Protein AF-A0A918K1L4-F1 (afdb_monomer_lite)

Sequence (87 aa):
MFIDGLSDSEKHNLAQYLREQEHTPFMVIKHAHAAAQCERRGLDIHPIDLKYLKVLDLAIESLYGKQRVGPGLAYDEPRTRAGKNLA

Secondary structure (DSSP, 8-state):
---BT--HHHHHHHHHHHHHTT--HHHHHHHHHHHHHHHHTTPPPPHHHHHHHHHHHHHHHHHH--EE-TTSSBEE-----------

Structure (mmCIF, N/CA/C/O backbone):
data_AF-A0A918K1L4-F1
#
_entry.id   AF-A0A918K1L4-F1
#
loop_
_atom_site.group_PDB
_atom_site.id
_atom_site.type_symbol
_atom_site.label_atom_id
_atom_site.label_alt_id
_atom_site.label_comp_id
_atom_site.label_asym_id
_atom_site.label_entity_id
_atom_site.label_seq_id
_atom_site.pdbx_PDB_ins_code
_atom_site.Cartn_x
_atom_site.Cartn_y
_atom_site.Cartn_z
_atom_site.occupancy
_atom_site.B_iso_or_equiv
_atom_site.auth_seq_id
_atom_site.auth_comp_id
_atom_site.auth_asym_id
_atom_site.auth_atom_id
_atom_site.pdbx_PDB_model_num
ATOM 1 N N . MET A 1 1 ? 1.627 10.752 4.254 1.00 58.31 1 MET A N 1
ATOM 2 C CA . MET A 1 1 ? 1.719 9.418 3.616 1.00 58.31 1 MET A CA 1
ATOM 3 C C . MET A 1 1 ? 0.955 9.516 2.303 1.00 58.31 1 MET A C 1
ATOM 5 O O . MET A 1 1 ? -0.234 9.804 2.349 1.00 58.31 1 MET A O 1
ATOM 9 N N . PHE A 1 2 ? 1.644 9.422 1.162 1.00 73.00 2 PHE A N 1
ATOM 10 C CA . PHE A 1 2 ? 1.072 9.609 -0.184 1.00 73.00 2 PHE A CA 1
ATOM 11 C C . PHE A 1 2 ? 0.342 8.338 -0.643 1.00 73.00 2 PHE A C 1
ATOM 13 O O . PHE A 1 2 ? 0.774 7.663 -1.572 1.00 73.00 2 PHE A O 1
ATOM 20 N N . ILE A 1 3 ? -0.686 7.955 0.110 1.00 90.69 3 ILE A N 1
ATOM 21 C CA . ILE A 1 3 ? -1.594 6.862 -0.229 1.00 90.69 3 ILE A CA 1
ATOM 22 C C . ILE A 1 3 ? -2.960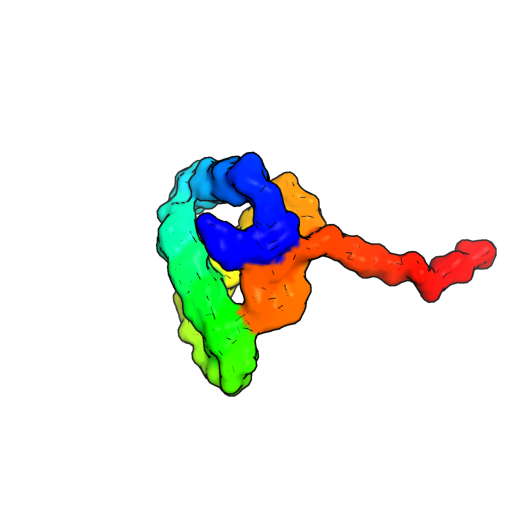 7.502 -0.438 1.00 90.69 3 ILE A C 1
ATOM 24 O O . ILE A 1 3 ? -3.486 8.138 0.482 1.00 90.69 3 ILE A O 1
ATOM 28 N N . ASP A 1 4 ? -3.494 7.365 -1.643 1.00 93.31 4 ASP A N 1
ATOM 29 C CA . ASP A 1 4 ? -4.793 7.914 -2.009 1.00 93.31 4 ASP A CA 1
ATOM 30 C C . ASP A 1 4 ? -5.904 6.929 -1.626 1.00 93.31 4 ASP A C 1
ATOM 32 O O . ASP A 1 4 ? -5.697 5.714 -1.601 1.00 93.31 4 ASP A O 1
ATOM 36 N N . GLY A 1 5 ? -7.081 7.460 -1.288 1.00 92.69 5 GLY A N 1
ATOM 37 C CA . GLY A 1 5 ? -8.232 6.660 -0.849 1.00 92.69 5 GLY A CA 1
ATOM 38 C C . GLY A 1 5 ? -8.213 6.222 0.622 1.00 92.69 5 GLY A C 1
ATOM 39 O O . GLY A 1 5 ? -9.131 5.539 1.079 1.00 92.69 5 GLY A O 1
ATOM 40 N N . LEU A 1 6 ? -7.213 6.666 1.392 1.00 95.19 6 LEU A N 1
ATOM 41 C CA . LEU A 1 6 ? -7.201 6.588 2.855 1.00 95.19 6 LEU A CA 1
ATOM 42 C C . LEU A 1 6 ? -7.288 7.988 3.479 1.00 95.19 6 LEU A C 1
ATOM 44 O O . LEU A 1 6 ? -6.548 8.906 3.103 1.00 95.19 6 LEU A O 1
ATOM 48 N N . SER A 1 7 ? -8.156 8.126 4.474 1.00 95.50 7 SER A N 1
ATOM 49 C CA . SER A 1 7 ? -8.216 9.266 5.391 1.00 95.50 7 SER A CA 1
ATOM 50 C C . SER A 1 7 ? -6.970 9.339 6.282 1.00 95.50 7 SER A C 1
ATOM 52 O O . SER A 1 7 ? -6.175 8.399 6.370 1.00 95.50 7 SER A O 1
ATOM 54 N N . ASP A 1 8 ? -6.774 10.467 6.963 1.00 94.75 8 ASP A N 1
ATOM 55 C CA . ASP A 1 8 ? -5.612 10.650 7.841 1.00 94.75 8 ASP A CA 1
ATOM 56 C C . ASP A 1 8 ? -5.636 9.716 9.059 1.00 94.75 8 ASP A C 1
ATOM 58 O O . ASP A 1 8 ? -4.582 9.231 9.477 1.00 94.75 8 ASP A O 1
ATOM 62 N N . SER A 1 9 ? -6.821 9.397 9.589 1.00 95.50 9 SER A N 1
ATOM 63 C CA . SER A 1 9 ? -6.973 8.416 10.669 1.00 95.50 9 SER A CA 1
ATOM 64 C C . SER A 1 9 ? -6.654 6.996 10.196 1.00 95.50 9 SER A C 1
ATOM 66 O O . SER A 1 9 ? -5.933 6.275 10.882 1.00 95.50 9 SER A O 1
ATOM 68 N N . GLU A 1 10 ? -7.095 6.606 8.997 1.00 96.44 10 GLU A N 1
ATOM 69 C CA . GLU A 1 10 ? -6.726 5.317 8.395 1.00 96.44 10 GLU A CA 1
ATOM 70 C C . GLU A 1 10 ? -5.214 5.230 8.147 1.00 96.44 10 GLU A C 1
ATOM 72 O O . GLU A 1 10 ? -4.576 4.238 8.485 1.00 96.44 10 GLU A O 1
ATOM 77 N N . LYS A 1 11 ? -4.586 6.297 7.641 1.00 96.00 11 LYS A N 1
ATOM 78 C CA . LYS A 1 11 ? -3.121 6.344 7.479 1.00 96.00 11 LYS A CA 1
ATOM 79 C C . LYS A 1 11 ? -2.391 6.195 8.815 1.00 96.00 11 LYS A C 1
ATOM 81 O O . LYS A 1 11 ? -1.348 5.541 8.870 1.00 96.00 11 LYS A O 1
ATOM 86 N N . HIS A 1 12 ? -2.917 6.794 9.883 1.00 95.50 12 HIS A N 1
ATOM 87 C CA . HIS A 1 12 ? -2.352 6.665 11.223 1.0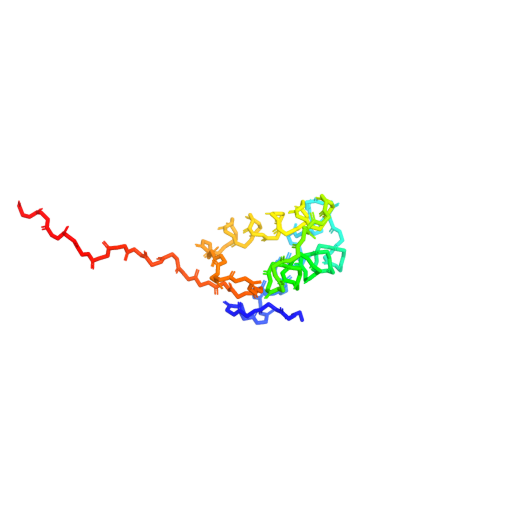0 95.50 12 HIS A CA 1
ATOM 88 C C . HIS A 1 12 ? -2.444 5.224 11.741 1.00 95.50 12 HIS A C 1
ATOM 90 O O . HIS A 1 12 ? -1.433 4.659 12.156 1.00 95.50 12 HIS A O 1
ATOM 96 N N . ASN A 1 13 ? -3.625 4.614 11.652 1.00 96.62 13 ASN A N 1
ATOM 97 C CA . ASN A 1 13 ? -3.868 3.243 12.104 1.00 96.62 13 ASN A CA 1
ATOM 98 C C . ASN A 1 13 ? -3.064 2.225 11.284 1.00 96.62 13 ASN A C 1
ATOM 100 O O . ASN A 1 13 ? -2.451 1.326 11.852 1.00 96.62 13 ASN A O 1
ATOM 104 N N . LEU A 1 14 ? -2.958 2.417 9.967 1.00 97.19 14 LEU A N 1
ATOM 105 C CA . LEU A 1 14 ? -2.077 1.626 9.109 1.00 97.19 14 LEU A CA 1
ATOM 106 C C . LEU A 1 14 ? -0.617 1.699 9.575 1.00 97.19 14 LEU A C 1
ATOM 108 O O . LEU A 1 14 ? 0.076 0.686 9.627 1.00 97.19 14 LEU A O 1
ATOM 112 N N . ALA A 1 15 ? -0.131 2.887 9.943 1.00 96.25 15 ALA A N 1
ATOM 113 C CA . ALA A 1 15 ? 1.229 3.037 10.447 1.00 96.25 15 ALA A CA 1
ATOM 114 C C . ALA A 1 15 ? 1.446 2.351 11.807 1.00 96.25 15 ALA A C 1
ATOM 116 O O . ALA A 1 15 ? 2.573 1.940 12.081 1.00 96.25 15 ALA A O 1
ATOM 117 N N . GLN A 1 16 ? 0.416 2.237 12.648 1.00 97.12 16 GLN A N 1
ATOM 118 C CA . GLN A 1 16 ? 0.474 1.457 13.889 1.00 97.12 16 GLN A CA 1
ATOM 119 C C . GLN A 1 16 ? 0.490 -0.044 13.586 1.00 97.12 16 GLN A C 1
ATOM 121 O O . GLN A 1 16 ? 1.428 -0.726 13.989 1.00 97.12 16 GLN A O 1
ATOM 126 N N . TYR A 1 17 ? -0.454 -0.519 12.772 1.00 97.06 17 TYR A N 1
ATOM 127 C CA . TYR A 1 17 ? -0.552 -1.918 12.356 1.00 97.06 17 TYR A CA 1
ATOM 128 C C . TYR A 1 17 ? 0.752 -2.434 11.740 1.00 97.06 17 TYR A C 1
ATOM 130 O O . TYR A 1 17 ? 1.252 -3.490 12.111 1.00 97.06 17 TYR A O 1
ATOM 138 N N . LEU A 1 18 ? 1.373 -1.662 10.842 1.00 96.81 18 LEU A N 1
ATOM 139 C CA . LEU A 1 18 ? 2.656 -2.049 10.250 1.00 96.81 18 LEU A CA 1
ATOM 140 C C . LEU A 1 18 ? 3.757 -2.219 11.311 1.00 96.81 18 LEU A C 1
ATOM 142 O O . LEU A 1 18 ? 4.565 -3.134 11.186 1.00 96.81 18 LEU A O 1
ATOM 146 N N . ARG A 1 19 ? 3.784 -1.391 12.366 1.00 96.62 19 ARG A N 1
ATOM 147 C CA . ARG A 1 19 ? 4.757 -1.547 13.464 1.00 96.62 19 ARG A CA 1
ATOM 148 C C . ARG A 1 19 ? 4.498 -2.805 14.282 1.00 96.62 19 ARG A C 1
ATOM 150 O O . ARG A 1 19 ? 5.457 -3.467 14.662 1.00 96.62 19 ARG A O 1
ATOM 157 N N . GLU A 1 20 ? 3.232 -3.126 14.538 1.00 96.38 20 GLU A N 1
ATOM 158 C CA . GLU A 1 20 ? 2.829 -4.352 15.241 1.00 96.38 20 GLU A CA 1
ATOM 159 C C . GLU A 1 20 ? 3.215 -5.612 14.456 1.00 96.38 20 GLU A C 1
ATOM 161 O O . GLU A 1 20 ? 3.554 -6.626 15.053 1.00 96.38 20 GLU A O 1
ATOM 166 N N . GLN A 1 21 ? 3.246 -5.523 13.123 1.00 94.00 21 GLN A N 1
ATOM 167 C CA . GLN A 1 21 ? 3.738 -6.573 12.221 1.00 94.00 21 GLN A CA 1
ATOM 168 C C . GLN A 1 21 ? 5.264 -6.525 11.998 1.00 94.00 21 GLN A C 1
ATOM 170 O O . GLN A 1 21 ? 5.763 -6.995 10.977 1.00 94.00 21 GLN A O 1
ATOM 175 N N . GLU A 1 22 ? 6.018 -5.916 12.919 1.00 94.56 22 GLU A N 1
ATOM 176 C CA . GLU A 1 22 ? 7.485 -5.807 12.866 1.00 94.56 22 GLU A CA 1
ATOM 177 C C . GLU A 1 22 ? 8.014 -5.131 11.584 1.00 94.56 22 GLU A C 1
ATOM 179 O O . GLU A 1 22 ? 9.109 -5.411 11.081 1.00 94.56 22 GLU A O 1
ATOM 184 N N . HIS A 1 23 ? 7.237 -4.206 11.021 1.00 94.75 23 HIS A N 1
ATOM 185 C CA . HIS A 1 23 ? 7.633 -3.408 9.871 1.00 94.75 23 HIS A CA 1
ATOM 186 C C . HIS A 1 23 ? 7.781 -1.933 10.231 1.00 94.75 23 HIS A C 1
ATOM 188 O O . HIS A 1 23 ? 6.959 -1.325 10.911 1.00 94.75 23 HIS A O 1
ATOM 194 N N . THR A 1 24 ? 8.816 -1.298 9.685 1.00 95.31 24 THR A N 1
ATOM 195 C CA . THR A 1 24 ? 8.945 0.160 9.745 1.00 95.31 24 THR A CA 1
ATOM 196 C C . THR A 1 24 ? 8.043 0.782 8.676 1.00 95.31 24 THR A C 1
ATOM 198 O O . THR A 1 24 ? 8.317 0.572 7.489 1.00 95.31 24 THR A O 1
ATOM 201 N N . PRO A 1 25 ? 7.034 1.612 9.024 1.00 94.94 25 PRO A N 1
ATOM 202 C CA . PRO A 1 25 ? 6.105 2.172 8.037 1.00 94.94 25 PRO A CA 1
ATOM 203 C C . PRO A 1 25 ? 6.815 2.920 6.906 1.00 94.94 25 PRO A C 1
ATOM 205 O O . PRO A 1 25 ? 6.465 2.767 5.740 1.00 94.94 25 PRO A O 1
ATOM 208 N N . PHE A 1 26 ? 7.874 3.667 7.235 1.00 94.69 26 PHE A N 1
ATOM 209 C CA . PHE A 1 26 ? 8.699 4.359 6.245 1.00 94.69 26 PHE A CA 1
ATOM 210 C C . PHE A 1 26 ? 9.293 3.411 5.192 1.00 94.69 26 PHE A C 1
ATOM 212 O O . PHE A 1 26 ? 9.234 3.720 4.004 1.00 94.69 26 PHE A O 1
ATOM 219 N N . MET A 1 27 ? 9.824 2.253 5.604 1.00 96.25 27 MET A N 1
ATOM 220 C CA . MET A 1 27 ? 10.409 1.271 4.682 1.00 96.25 27 MET A CA 1
ATOM 221 C C . MET A 1 27 ? 9.351 0.684 3.752 1.00 96.25 27 MET A C 1
ATOM 223 O O . MET A 1 27 ? 9.569 0.629 2.543 1.00 96.25 27 MET A O 1
ATOM 227 N N . VAL A 1 28 ? 8.191 0.320 4.303 1.00 96.94 28 VAL A N 1
ATOM 228 C CA . VAL A 1 28 ? 7.070 -0.222 3.526 1.00 96.94 28 VAL A CA 1
ATOM 229 C C . VAL A 1 28 ? 6.611 0.790 2.476 1.00 96.94 28 VAL A C 1
ATOM 231 O O . VAL A 1 28 ? 6.589 0.469 1.291 1.00 96.94 28 VAL A O 1
ATOM 234 N N . ILE A 1 29 ? 6.330 2.037 2.881 1.00 95.38 29 ILE A N 1
ATOM 235 C CA . ILE A 1 29 ? 5.872 3.091 1.960 1.00 95.38 29 ILE A CA 1
ATOM 236 C C . ILE A 1 29 ? 6.924 3.376 0.884 1.00 95.38 29 ILE A C 1
ATOM 238 O O . ILE A 1 29 ? 6.579 3.508 -0.288 1.00 95.38 29 ILE A O 1
ATOM 242 N N . LYS 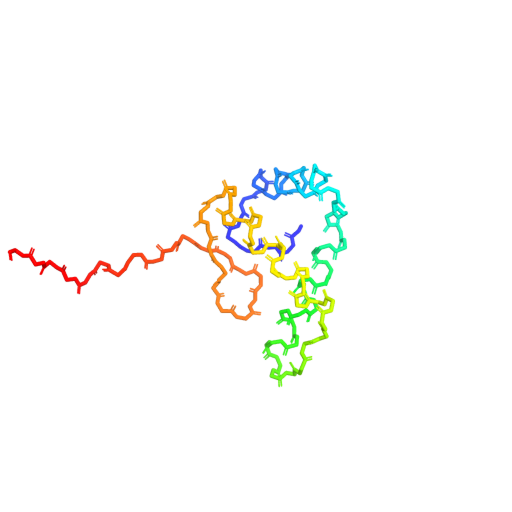A 1 30 ? 8.204 3.494 1.266 1.00 96.00 30 LYS A N 1
ATOM 243 C CA . LYS A 1 30 ? 9.296 3.821 0.339 1.00 96.00 30 LYS A CA 1
ATOM 244 C C . LYS A 1 30 ? 9.393 2.785 -0.782 1.00 96.00 30 LYS A C 1
ATOM 246 O O . LYS A 1 30 ? 9.420 3.156 -1.954 1.00 96.00 30 LYS A O 1
ATOM 251 N N . HIS A 1 31 ? 9.437 1.507 -0.417 1.00 97.88 31 HIS A N 1
ATOM 252 C CA . HIS A 1 31 ? 9.564 0.405 -1.366 1.00 97.88 31 HIS A CA 1
ATOM 253 C C . HIS A 1 31 ? 8.284 0.201 -2.189 1.00 97.88 31 HIS A C 1
ATOM 255 O O . HIS A 1 31 ? 8.359 0.036 -3.405 1.00 97.88 31 HIS A O 1
ATOM 261 N N . ALA A 1 32 ? 7.105 0.333 -1.573 1.00 97.19 32 ALA A N 1
ATOM 262 C CA . ALA A 1 32 ? 5.835 0.301 -2.295 1.00 97.19 32 ALA A CA 1
ATOM 263 C C . ALA A 1 32 ? 5.733 1.432 -3.335 1.00 97.19 32 ALA A C 1
ATOM 265 O O . ALA A 1 32 ? 5.302 1.211 -4.465 1.00 97.19 32 ALA A O 1
ATOM 266 N N . HIS A 1 33 ? 6.183 2.643 -2.991 1.00 96.56 33 HIS A N 1
ATOM 267 C CA . HIS A 1 33 ? 6.206 3.764 -3.927 1.00 96.56 33 HIS A CA 1
ATOM 268 C C . HIS A 1 33 ? 7.194 3.529 -5.079 1.00 96.56 33 HIS A C 1
ATOM 270 O O . HIS A 1 33 ? 6.876 3.860 -6.220 1.00 96.56 33 HIS A O 1
ATOM 276 N N . ALA A 1 34 ? 8.368 2.945 -4.812 1.00 96.88 34 ALA A N 1
ATOM 277 C CA . ALA A 1 34 ? 9.319 2.567 -5.858 1.00 96.88 34 ALA A CA 1
ATOM 278 C C . ALA A 1 34 ? 8.709 1.544 -6.833 1.00 96.88 34 ALA A C 1
ATOM 280 O O . ALA A 1 34 ? 8.729 1.777 -8.042 1.00 96.88 34 ALA A O 1
ATOM 281 N N . ALA A 1 35 ? 8.065 0.491 -6.317 1.00 97.44 35 ALA A N 1
ATOM 282 C CA . ALA A 1 35 ? 7.367 -0.491 -7.145 1.00 97.44 35 ALA A CA 1
ATOM 283 C C . ALA A 1 35 ? 6.264 0.146 -8.005 1.00 97.44 35 ALA A C 1
ATOM 285 O O . ALA A 1 35 ? 6.239 -0.068 -9.214 1.00 97.44 35 ALA A O 1
ATOM 286 N N . ALA A 1 36 ? 5.417 0.997 -7.417 1.00 96.06 36 ALA A N 1
ATOM 287 C CA . ALA A 1 36 ? 4.360 1.712 -8.139 1.00 96.06 36 ALA A CA 1
ATOM 288 C C . ALA A 1 36 ? 4.905 2.673 -9.220 1.00 96.06 36 ALA A C 1
ATOM 290 O O . ALA A 1 36 ? 4.253 2.957 -10.225 1.00 96.06 36 ALA A O 1
ATOM 291 N N . GLN A 1 37 ? 6.103 3.235 -9.033 1.00 96.12 37 GLN A N 1
ATOM 292 C CA . GLN A 1 37 ? 6.762 4.051 -10.061 1.00 96.12 37 GLN A CA 1
ATOM 293 C C . GLN A 1 37 ? 7.303 3.193 -11.208 1.00 96.12 37 GLN A C 1
ATOM 295 O O . GLN A 1 37 ? 7.144 3.583 -12.365 1.00 96.12 37 GLN A O 1
ATOM 300 N N . CYS A 1 38 ? 7.908 2.039 -10.910 1.00 96.62 38 CYS A N 1
ATOM 301 C CA . CYS A 1 38 ? 8.342 1.089 -11.935 1.00 96.62 38 CYS A CA 1
ATOM 302 C C . CYS A 1 38 ? 7.150 0.567 -12.745 1.00 96.62 38 CYS A C 1
ATOM 304 O O . CYS A 1 38 ? 7.181 0.644 -13.971 1.00 96.62 38 CYS A O 1
ATOM 306 N N . GLU A 1 39 ? 6.068 0.161 -12.073 1.00 94.88 39 GLU A N 1
ATOM 307 C CA . GLU A 1 39 ? 4.839 -0.323 -12.711 1.00 94.88 39 GLU A CA 1
ATOM 308 C C . GLU A 1 39 ? 4.248 0.727 -13.665 1.00 94.88 39 GLU A C 1
ATOM 310 O O . GLU A 1 39 ? 3.995 0.438 -14.834 1.00 94.88 39 GLU A O 1
ATOM 315 N N . ARG A 1 40 ? 4.135 1.990 -13.224 1.00 93.69 40 ARG A N 1
ATOM 316 C CA . ARG A 1 40 ? 3.673 3.104 -14.077 1.00 93.69 40 ARG A CA 1
ATOM 317 C C . ARG A 1 40 ? 4.530 3.346 -15.315 1.00 93.69 40 ARG A C 1
ATOM 319 O O . ARG A 1 40 ? 4.025 3.875 -16.301 1.00 93.69 40 ARG A O 1
ATOM 326 N N . ARG A 1 41 ? 5.822 3.030 -15.249 1.00 95.50 41 ARG A N 1
ATOM 327 C CA . ARG A 1 41 ? 6.778 3.231 -16.346 1.00 95.50 41 ARG A CA 1
ATOM 328 C C . ARG A 1 41 ? 6.957 1.980 -17.208 1.00 95.50 41 ARG A C 1
ATOM 330 O O . ARG A 1 41 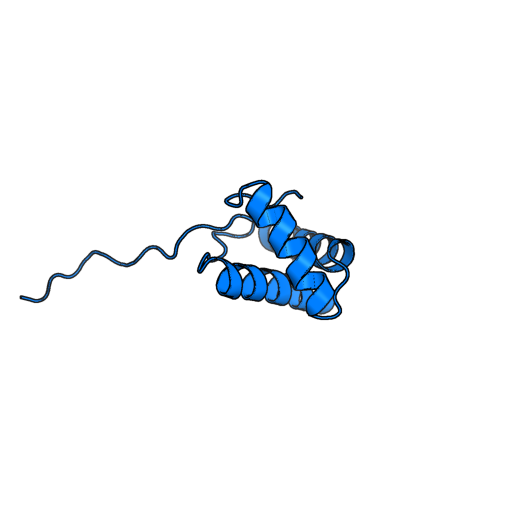? 7.731 2.036 -18.157 1.00 95.50 41 ARG A O 1
ATOM 337 N N . GLY A 1 42 ? 6.279 0.875 -16.884 1.00 95.00 42 GLY A N 1
ATOM 338 C CA . GLY A 1 42 ? 6.480 -0.412 -17.550 1.00 95.00 42 GLY A CA 1
ATOM 339 C C . GLY A 1 42 ? 7.890 -0.976 -17.348 1.00 95.00 42 GLY A C 1
ATOM 340 O O . GLY A 1 42 ? 8.418 -1.623 -18.246 1.00 95.00 42 GLY A O 1
ATOM 341 N N . LEU A 1 43 ? 8.519 -0.677 -16.207 1.00 95.94 43 LEU A N 1
ATOM 342 C CA . LEU A 1 43 ? 9.848 -1.168 -15.844 1.00 95.94 43 LEU A CA 1
ATOM 343 C C . LEU A 1 43 ? 9.746 -2.377 -14.916 1.00 95.94 43 LEU A C 1
ATOM 345 O O . LEU A 1 43 ? 8.805 -2.489 -14.126 1.00 95.94 43 LEU A O 1
ATOM 349 N N . ASP A 1 44 ? 10.773 -3.222 -14.950 1.00 97.19 44 ASP A N 1
ATOM 350 C CA . ASP A 1 44 ? 10.905 -4.329 -14.010 1.00 97.19 44 ASP A CA 1
ATOM 351 C C . ASP A 1 44 ? 10.940 -3.825 -12.562 1.00 97.19 44 ASP A C 1
ATOM 353 O O . ASP A 1 44 ? 11.616 -2.851 -12.211 1.00 97.19 44 ASP A O 1
ATOM 357 N N . ILE A 1 45 ? 10.191 -4.510 -11.701 1.00 97.62 45 ILE A N 1
ATOM 358 C CA . ILE A 1 45 ? 10.086 -4.182 -10.282 1.00 97.62 45 ILE A CA 1
ATOM 359 C C . ILE A 1 45 ? 11.104 -5.022 -9.516 1.00 97.62 45 ILE A C 1
ATOM 361 O O . ILE A 1 45 ? 11.086 -6.253 -9.590 1.00 97.62 45 ILE A O 1
ATOM 365 N N . HIS A 1 46 ? 11.965 -4.375 -8.728 1.00 97.81 46 HIS A N 1
ATOM 366 C CA . HIS A 1 46 ? 12.911 -5.101 -7.888 1.00 97.81 46 HIS A CA 1
ATOM 367 C C . HIS A 1 46 ? 12.158 -5.981 -6.866 1.00 97.81 46 HIS A C 1
ATOM 369 O O . HIS A 1 46 ? 11.178 -5.519 -6.271 1.00 97.81 46 HIS A O 1
ATOM 375 N N . PRO A 1 47 ? 12.612 -7.217 -6.574 1.00 98.06 47 PRO A N 1
ATOM 376 C CA . PRO A 1 47 ? 11.883 -8.136 -5.694 1.00 98.06 47 PRO A CA 1
ATOM 377 C C . PRO A 1 47 ? 11.544 -7.566 -4.310 1.00 98.06 47 PRO A C 1
ATOM 379 O O . PRO A 1 47 ? 10.473 -7.843 -3.772 1.00 98.06 47 PRO A O 1
ATOM 382 N N . ILE A 1 48 ? 12.430 -6.742 -3.735 1.00 97.38 48 ILE A N 1
ATOM 383 C CA . ILE A 1 48 ? 12.178 -6.090 -2.439 1.00 97.38 48 ILE A CA 1
ATOM 384 C C . ILE A 1 48 ? 11.056 -5.048 -2.509 1.00 97.38 48 ILE A C 1
ATOM 386 O O . ILE A 1 48 ? 10.250 -4.955 -1.585 1.00 97.38 48 ILE A O 1
ATOM 390 N N . ASP A 1 49 ? 10.971 -4.313 -3.619 1.00 97.94 49 ASP A N 1
ATOM 391 C CA . ASP A 1 49 ? 9.949 -3.295 -3.832 1.00 97.94 49 ASP A CA 1
ATOM 392 C C . ASP A 1 49 ? 8.591 -3.974 -3.995 1.00 97.94 49 ASP A C 1
ATOM 394 O O . ASP A 1 49 ? 7.625 -3.609 -3.327 1.00 97.94 49 ASP A O 1
ATOM 398 N N . LEU A 1 50 ? 8.548 -5.052 -4.787 1.00 97.81 50 LEU A N 1
ATOM 399 C CA . LEU A 1 50 ? 7.350 -5.871 -4.954 1.00 97.81 50 LEU A CA 1
ATOM 400 C C . LEU A 1 50 ? 6.899 -6.516 -3.635 1.00 97.81 50 LEU A C 1
ATOM 402 O O . LEU A 1 50 ? 5.702 -6.562 -3.354 1.00 97.81 50 LEU A O 1
ATOM 406 N N . LYS A 1 51 ? 7.836 -7.007 -2.813 1.00 97.88 51 LYS A N 1
ATOM 407 C CA . LYS A 1 51 ? 7.520 -7.576 -1.494 1.00 97.88 51 LYS A CA 1
ATOM 408 C C . LYS A 1 51 ? 6.792 -6.554 -0.624 1.00 97.88 51 LYS A C 1
ATOM 410 O O . LYS A 1 51 ? 5.732 -6.862 -0.089 1.00 97.88 51 LYS A O 1
ATOM 415 N N . TYR A 1 52 ? 7.348 -5.355 -0.478 1.00 97.88 52 TYR A N 1
ATOM 416 C CA . TYR A 1 52 ? 6.756 -4.338 0.391 1.00 97.88 52 TYR A CA 1
ATOM 417 C C . TYR A 1 52 ? 5.497 -3.703 -0.189 1.00 97.88 52 TYR A C 1
ATOM 419 O O . TYR A 1 52 ? 4.621 -3.310 0.577 1.00 97.88 52 TYR A O 1
ATOM 427 N N . LEU A 1 53 ? 5.367 -3.670 -1.514 1.00 97.56 53 LEU A N 1
ATOM 428 C CA . LEU A 1 53 ? 4.111 -3.323 -2.162 1.00 97.56 53 LEU A CA 1
ATOM 429 C C . LEU A 1 53 ? 2.993 -4.298 -1.757 1.00 97.56 53 LEU A C 1
ATOM 431 O O . LEU A 1 53 ? 1.951 -3.857 -1.288 1.00 97.56 53 LEU A O 1
ATOM 435 N N . LYS A 1 54 ? 3.248 -5.612 -1.809 1.00 97.69 54 LYS A N 1
ATOM 436 C CA . LYS A 1 54 ? 2.281 -6.633 -1.366 1.00 97.69 54 LYS A CA 1
ATOM 437 C C . LYS A 1 54 ? 1.966 -6.553 0.127 1.00 97.69 54 LYS A C 1
ATOM 439 O O . LYS A 1 54 ? 0.819 -6.729 0.513 1.00 97.69 54 LYS A O 1
ATOM 444 N N . VAL A 1 55 ? 2.969 -6.292 0.969 1.00 97.81 55 VAL A N 1
ATOM 445 C CA . VAL A 1 55 ? 2.755 -6.077 2.413 1.00 97.81 55 VAL A CA 1
ATOM 446 C C . VAL A 1 55 ? 1.804 -4.903 2.644 1.00 97.81 55 VAL A C 1
ATOM 448 O O . VAL A 1 55 ? 0.903 -5.004 3.472 1.00 97.81 55 VAL A O 1
ATOM 451 N N . LEU A 1 56 ? 1.988 -3.805 1.907 1.00 97.62 56 LEU A N 1
ATOM 452 C CA . LEU A 1 56 ? 1.112 -2.644 1.999 1.00 97.62 56 LEU A CA 1
ATOM 453 C C . LEU A 1 56 ? -0.314 -2.971 1.539 1.00 97.62 56 LEU A C 1
ATOM 455 O O . LEU A 1 56 ? -1.256 -2.628 2.249 1.00 97.62 56 LEU A O 1
ATOM 459 N N . ASP A 1 57 ? -0.459 -3.659 0.402 1.00 97.69 57 ASP A N 1
ATOM 460 C CA . ASP A 1 57 ? -1.766 -4.068 -0.126 1.00 97.69 57 ASP A CA 1
ATOM 461 C C . ASP A 1 57 ? -2.531 -4.924 0.889 1.00 97.69 57 ASP A C 1
ATOM 463 O O . ASP A 1 57 ? -3.667 -4.610 1.234 1.00 97.69 57 ASP A O 1
ATOM 467 N N . LEU A 1 58 ? -1.880 -5.964 1.422 1.00 97.81 58 LEU A N 1
ATOM 468 C CA . LEU A 1 58 ? -2.478 -6.883 2.393 1.00 97.81 58 LEU A CA 1
ATOM 469 C C . LEU A 1 58 ? -2.842 -6.181 3.703 1.00 97.81 58 LEU A C 1
ATOM 471 O O . LEU A 1 58 ? -3.866 -6.494 4.303 1.00 97.81 58 LEU A O 1
ATOM 475 N N . ALA A 1 59 ? -2.024 -5.231 4.160 1.00 97.69 59 ALA A N 1
ATOM 476 C CA . ALA A 1 59 ? -2.333 -4.460 5.360 1.00 97.69 59 ALA A CA 1
ATOM 477 C C . ALA A 1 59 ? -3.586 -3.592 5.167 1.00 97.69 59 ALA A C 1
ATOM 479 O O . ALA A 1 59 ? -4.432 -3.527 6.056 1.00 97.69 59 ALA A O 1
ATOM 480 N N . ILE A 1 60 ? -3.726 -2.949 4.005 1.00 97.38 60 ILE A N 1
ATOM 481 C CA . ILE A 1 60 ? -4.881 -2.100 3.689 1.00 97.38 60 ILE A CA 1
ATOM 482 C C . ILE A 1 60 ? -6.147 -2.939 3.479 1.00 97.38 60 ILE A C 1
ATOM 484 O O . ILE A 1 60 ? -7.211 -2.564 3.974 1.00 97.38 60 ILE A O 1
ATOM 488 N N . GLU A 1 61 ? -6.032 -4.089 2.815 1.00 97.06 61 GLU A N 1
ATOM 489 C CA . GLU A 1 61 ? -7.136 -5.038 2.660 1.00 97.06 61 GLU A CA 1
ATOM 490 C C . GLU A 1 61 ? -7.585 -5.596 4.018 1.00 97.06 61 GLU A C 1
ATOM 492 O O . GLU A 1 61 ? -8.775 -5.605 4.314 1.00 97.06 61 GLU A O 1
ATOM 497 N N . SER A 1 62 ? -6.644 -5.982 4.883 1.00 96.06 62 SER A N 1
ATOM 498 C CA . SER A 1 62 ? -6.941 -6.508 6.223 1.00 96.06 62 SER A CA 1
ATOM 499 C C . SER A 1 62 ? -7.634 -5.477 7.122 1.00 96.06 62 SER A C 1
ATOM 501 O O . SER A 1 62 ? -8.605 -5.795 7.805 1.00 96.06 62 SER A O 1
ATOM 503 N N . LEU A 1 63 ? -7.161 -4.226 7.112 1.00 96.75 63 LEU A N 1
ATOM 504 C CA . LEU A 1 63 ? -7.698 -3.175 7.981 1.00 96.75 63 LEU A CA 1
ATOM 505 C C . LEU A 1 63 ? -9.016 -2.580 7.477 1.00 96.75 63 LEU A C 1
ATOM 507 O O . LEU A 1 63 ? -9.862 -2.210 8.290 1.00 96.75 63 LEU A O 1
ATOM 511 N N . TYR A 1 64 ? -9.169 -2.432 6.159 1.00 96.31 64 TYR A N 1
ATOM 512 C CA . TYR A 1 64 ? -10.226 -1.600 5.570 1.00 96.31 64 TYR A CA 1
ATOM 513 C C . TYR A 1 64 ? -11.010 -2.286 4.450 1.00 96.31 64 TYR A C 1
ATOM 515 O O . TYR A 1 64 ? -11.939 -1.687 3.915 1.00 96.31 64 TYR A O 1
ATOM 523 N N . GLY A 1 65 ? -10.630 -3.500 4.042 1.00 95.69 65 GLY A N 1
ATOM 524 C CA . GLY A 1 65 ? -11.231 -4.198 2.902 1.00 95.69 65 GLY A CA 1
ATOM 525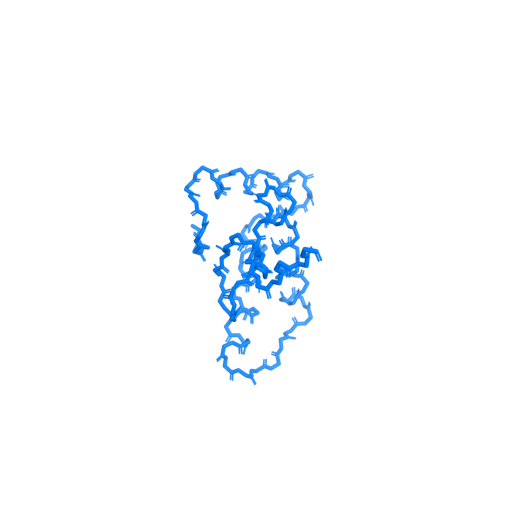 C C . GLY A 1 65 ? -10.968 -3.535 1.548 1.00 95.69 65 GLY A C 1
ATOM 526 O O . GLY A 1 65 ? -11.562 -3.940 0.555 1.00 95.69 65 GLY A O 1
ATOM 527 N N . LYS A 1 66 ? -10.107 -2.511 1.486 1.00 96.69 66 LYS A N 1
ATOM 528 C CA . LYS A 1 66 ? -9.811 -1.747 0.267 1.00 96.69 66 LYS A CA 1
ATOM 529 C C . LYS A 1 66 ? -8.740 -2.440 -0.572 1.00 96.69 66 LYS A C 1
ATOM 531 O O . LYS A 1 66 ? -7.829 -3.065 -0.036 1.00 96.69 66 LYS A O 1
ATOM 536 N N . GLN A 1 67 ? -8.810 -2.270 -1.889 1.00 96.56 67 GLN A N 1
ATOM 537 C CA . GLN A 1 67 ? -7.873 -2.860 -2.848 1.00 96.56 67 GLN A CA 1
ATOM 538 C C . GLN A 1 67 ? -7.227 -1.790 -3.726 1.00 96.56 67 GLN A C 1
ATOM 540 O O . GLN A 1 67 ? -7.820 -0.741 -3.987 1.00 96.56 67 GLN A O 1
ATOM 545 N N . ARG A 1 68 ? -5.996 -2.049 -4.184 1.00 95.19 68 ARG A N 1
ATOM 546 C CA . ARG A 1 68 ? -5.257 -1.101 -5.023 1.00 95.19 68 ARG A CA 1
ATOM 547 C C . ARG A 1 68 ? -5.913 -0.960 -6.395 1.00 95.19 68 ARG A C 1
ATOM 549 O O . ARG A 1 68 ? -6.210 -1.953 -7.057 1.00 95.19 68 ARG A O 1
ATOM 556 N N . VAL A 1 69 ? -6.091 0.279 -6.845 1.00 93.69 69 VAL A N 1
ATOM 557 C CA . VAL A 1 69 ? -6.672 0.616 -8.146 1.00 93.69 69 VAL A CA 1
ATOM 558 C C . VAL A 1 69 ? -5.592 1.188 -9.056 1.00 93.69 69 VAL A C 1
ATOM 560 O O . VAL A 1 69 ? -5.091 2.296 -8.863 1.00 93.69 69 VAL A O 1
ATOM 563 N N . GLY A 1 70 ? -5.259 0.425 -10.095 1.00 90.00 70 GLY A N 1
ATOM 564 C CA . GLY A 1 70 ? -4.243 0.808 -11.070 1.00 90.00 70 GLY A CA 1
ATOM 565 C C . GLY A 1 70 ? -2.805 0.734 -10.528 1.00 90.00 70 GLY A C 1
ATOM 566 O O . GLY A 1 70 ? -2.553 0.115 -9.494 1.00 90.00 70 GLY A O 1
ATOM 567 N N . PRO A 1 71 ? -1.846 1.358 -11.236 1.00 90.94 71 PRO A N 1
ATOM 568 C CA . PRO A 1 71 ? -0.412 1.215 -10.957 1.00 90.94 71 PRO A CA 1
ATOM 569 C C . PRO A 1 71 ? 0.113 2.180 -9.874 1.00 90.94 71 PRO A C 1
ATOM 571 O O . PRO A 1 71 ? 1.314 2.257 -9.630 1.00 90.94 71 PRO A O 1
ATOM 574 N N . GLY A 1 72 ? -0.757 2.998 -9.272 1.00 92.06 72 GLY A N 1
ATOM 575 C CA . GLY A 1 72 ? -0.411 3.941 -8.202 1.00 92.06 72 GLY A CA 1
ATOM 576 C C . GLY A 1 72 ? -0.746 3.396 -6.814 1.00 92.06 72 GLY A C 1
ATOM 577 O O . GLY A 1 72 ? -1.414 2.378 -6.688 1.00 92.06 72 GLY A O 1
ATOM 578 N N . LEU A 1 73 ? -0.343 4.106 -5.756 1.00 95.50 73 LEU A N 1
ATOM 579 C CA . LEU A 1 73 ? -0.755 3.795 -4.379 1.00 95.50 73 LEU A CA 1
ATOM 580 C C . LEU A 1 73 ? -2.129 4.407 -4.061 1.00 95.50 73 LEU A C 1
ATOM 582 O O . LEU A 1 73 ? -2.265 5.187 -3.121 1.00 95.50 73 LEU A O 1
ATOM 586 N N . ALA A 1 74 ? -3.123 4.076 -4.879 1.00 95.38 74 ALA A N 1
ATOM 587 C CA . ALA A 1 74 ? -4.511 4.480 -4.701 1.00 95.38 74 ALA A CA 1
ATOM 588 C C . ALA A 1 74 ? -5.347 3.251 -4.351 1.00 95.38 74 ALA A C 1
ATOM 590 O O . ALA A 1 74 ? -5.225 2.228 -5.022 1.00 95.38 74 ALA A O 1
ATOM 591 N N . TYR A 1 75 ? -6.176 3.348 -3.316 1.00 96.12 75 TYR A N 1
ATOM 592 C CA . TYR A 1 75 ? -6.977 2.233 -2.817 1.00 96.12 75 TYR A CA 1
ATOM 593 C C . TYR A 1 75 ? -8.446 2.622 -2.762 1.00 96.12 75 TYR A C 1
ATOM 595 O O . TYR A 1 75 ? -8.781 3.734 -2.368 1.00 96.12 75 TYR A O 1
ATOM 603 N N . ASP A 1 76 ? -9.318 1.705 -3.147 1.00 95.69 76 ASP A N 1
ATOM 604 C CA . ASP A 1 76 ? -10.761 1.926 -3.166 1.00 95.69 76 ASP A CA 1
ATOM 605 C C . ASP A 1 76 ? -11.477 0.672 -2.663 1.00 95.69 76 ASP A C 1
ATOM 607 O O . ASP A 1 76 ? -10.872 -0.400 -2.540 1.00 95.69 76 ASP A O 1
ATOM 611 N N . GLU A 1 77 ? -12.762 0.797 -2.360 1.00 93.81 77 GLU A N 1
ATOM 612 C CA . GLU A 1 77 ? -13.581 -0.368 -2.053 1.00 93.81 77 GLU A CA 1
ATOM 613 C C . GLU A 1 77 ? -13.617 -1.324 -3.260 1.00 93.81 77 GLU A C 1
ATOM 615 O O . GLU A 1 77 ? -13.628 -0.878 -4.418 1.00 93.81 77 GLU A O 1
ATOM 620 N N . PRO A 1 78 ? -13.647 -2.650 -3.033 1.00 87.94 78 PRO A N 1
ATOM 621 C CA . PRO A 1 78 ? -13.781 -3.606 -4.112 1.00 87.94 78 PRO A CA 1
ATOM 622 C C . PRO A 1 78 ? -15.078 -3.301 -4.852 1.00 87.94 78 PRO A C 1
ATOM 624 O O . PRO A 1 78 ? -16.172 -3.399 -4.292 1.00 87.94 78 PRO A O 1
ATOM 627 N N . ARG A 1 79 ? -14.978 -2.938 -6.133 1.00 77.00 79 ARG A N 1
ATOM 628 C CA . ARG A 1 79 ? -16.165 -2.788 -6.973 1.00 77.00 79 ARG A CA 1
ATOM 629 C C . ARG A 1 79 ? -16.800 -4.163 -7.105 1.00 77.00 79 ARG A C 1
ATOM 631 O O . ARG A 1 79 ? -16.367 -4.981 -7.919 1.00 77.00 79 ARG A O 1
ATOM 638 N N . THR A 1 80 ? -17.826 -4.435 -6.304 1.00 59.81 80 THR A N 1
ATOM 639 C CA . THR A 1 80 ? -18.693 -5.581 -6.551 1.00 59.81 80 THR A CA 1
ATOM 640 C C . THR A 1 80 ? -19.202 -5.434 -7.981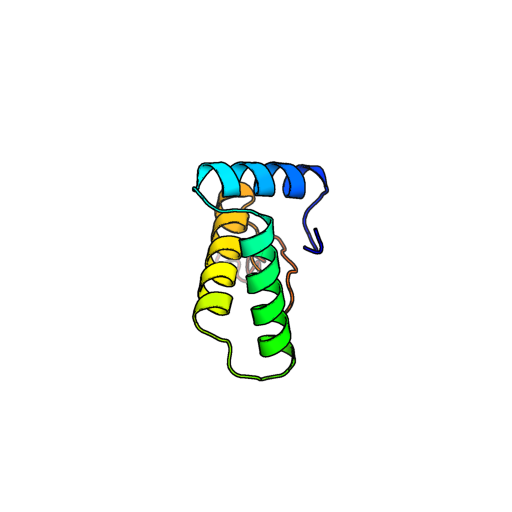 1.00 59.81 80 THR A C 1
ATOM 642 O O . THR A 1 80 ? -19.672 -4.371 -8.390 1.00 59.81 80 THR A O 1
ATOM 645 N N . ARG A 1 81 ? -19.057 -6.482 -8.799 1.00 47.62 81 ARG A N 1
ATOM 646 C CA . ARG A 1 81 ? -19.746 -6.550 -10.091 1.00 47.62 81 ARG A CA 1
ATOM 647 C C . ARG A 1 81 ? -21.248 -6.659 -9.809 1.00 47.62 81 ARG A C 1
ATOM 649 O O . ARG A 1 81 ? -21.826 -7.734 -9.923 1.00 47.62 81 ARG A O 1
ATOM 656 N N . ALA A 1 82 ? -21.888 -5.555 -9.434 1.00 51.34 82 ALA A N 1
ATOM 657 C CA . ALA A 1 82 ? -23.333 -5.415 -9.470 1.00 51.34 82 ALA A CA 1
ATOM 658 C C . ALA A 1 82 ? -23.737 -5.340 -10.947 1.00 51.34 82 ALA A C 1
ATOM 660 O O . ALA A 1 82 ? -23.765 -4.283 -11.571 1.00 51.34 82 ALA A O 1
ATOM 661 N N . GLY A 1 83 ? -23.931 -6.517 -11.533 1.00 47.00 83 GLY A N 1
ATOM 662 C CA . GLY A 1 83 ? -24.225 -6.672 -12.949 1.00 47.00 83 GLY A CA 1
ATOM 663 C C . GLY A 1 83 ? -24.576 -8.101 -13.335 1.00 47.00 83 GLY A C 1
ATOM 664 O O . GLY A 1 83 ? -24.187 -8.538 -14.411 1.00 47.00 83 GLY A O 1
ATOM 665 N N . LYS A 1 84 ? -25.258 -8.846 -12.459 1.00 36.56 84 LYS A N 1
ATOM 666 C CA . LYS A 1 84 ? -26.139 -9.958 -12.841 1.00 36.56 84 LYS A CA 1
ATOM 667 C C . LYS A 1 84 ? -27.062 -10.276 -11.668 1.00 36.56 84 LYS A C 1
ATOM 669 O O . LYS A 1 84 ? -26.721 -11.051 -10.783 1.00 36.56 84 LYS A O 1
ATOM 674 N N . ASN A 1 85 ? -28.241 -9.658 -11.695 1.00 44.97 85 ASN A N 1
ATOM 675 C CA . ASN A 1 85 ? -29.424 -10.288 -11.126 1.00 44.97 85 ASN A CA 1
ATOM 676 C C . ASN A 1 85 ? -29.574 -11.640 -11.831 1.00 44.97 85 ASN A C 1
ATOM 678 O O . ASN A 1 85 ? -29.718 -11.678 -13.053 1.00 44.97 85 ASN A O 1
ATOM 682 N N . LEU A 1 86 ? -29.515 -12.731 -11.080 1.00 42.28 86 LEU A N 1
ATOM 683 C CA . LEU A 1 86 ? -30.189 -13.957 -11.473 1.00 42.28 86 LEU A CA 1
ATOM 684 C C . LEU A 1 86 ? -31.349 -14.100 -10.497 1.00 42.28 86 LEU A C 1
ATOM 686 O O . LEU A 1 86 ? -31.157 -14.441 -9.331 1.00 42.28 86 LEU A O 1
ATOM 690 N N . ALA A 1 87 ? -32.505 -13.662 -10.996 1.00 47.81 87 ALA A N 1
ATOM 691 C CA . ALA A 1 87 ? -33.808 -14.105 -10.533 1.00 47.81 87 ALA A CA 1
ATOM 692 C C . ALA A 1 87 ? -33.955 -15.618 -10.750 1.00 47.81 87 ALA A C 1
ATOM 694 O O . ALA A 1 87 ? -33.268 -16.144 -11.661 1.00 47.81 87 ALA A O 1
#

Radius of gyration: 14.29 Å; chains: 1; bounding box: 47×25×33 Å

pLDDT: mean 90.46, std 14.9, range [36.56, 98.06]

Foldseek 3Di:
DPAAPDDPVRVVVLCVVCVVVVHHPVLLVVLCQQQLVCQVVVHDRDPSSVVSVVVSQVSCCVPPVWGDDPSHNYTDHPPDPPDDDDD

Organism: NCBI:txid418750